Protein AF-A0A505IE44-F1 (afdb_monomer_lite)

pLDDT: mean 78.29, std 13.71, range [40.03, 94.75]

Structure (mmCIF, N/CA/C/O backbone):
data_AF-A0A505IE44-F1
#
_entry.id   AF-A0A505IE44-F1
#
loop_
_atom_site.group_PDB
_atom_site.id
_atom_site.type_symbol
_atom_site.label_atom_id
_atom_site.label_alt_id
_atom_site.label_comp_id
_atom_site.label_asym_id
_atom_site.label_entity_id
_atom_site.label_seq_id
_atom_site.pdbx_PDB_ins_code
_atom_site.Cartn_x
_atom_site.Cartn_y
_atom_site.Cartn_z
_atom_site.occupancy
_atom_site.B_iso_or_equiv
_atom_site.auth_seq_id
_atom_site.auth_comp_id
_atom_site.auth_asym_id
_atom_site.auth_atom_id
_atom_site.pdbx_PDB_model_num
ATOM 1 N N . MET A 1 1 ? -6.899 -1.481 11.775 1.00 50.03 1 MET A N 1
ATOM 2 C CA . MET A 1 1 ? -6.788 -2.065 10.425 1.00 50.03 1 MET A CA 1
ATOM 3 C C . MET A 1 1 ? -6.989 -3.568 10.573 1.00 50.03 1 MET A C 1
ATOM 5 O O . MET A 1 1 ? -6.674 -4.054 11.650 1.00 50.03 1 MET A O 1
ATOM 9 N N . ALA A 1 2 ? -7.523 -4.259 9.557 1.00 58.69 2 ALA A N 1
ATOM 10 C CA . ALA A 1 2 ? -7.723 -5.724 9.491 1.00 58.69 2 ALA A CA 1
ATOM 11 C C . ALA A 1 2 ? -9.072 -6.338 9.945 1.00 58.69 2 ALA A C 1
ATOM 13 O O . ALA A 1 2 ? -9.218 -7.554 9.884 1.00 58.69 2 ALA A O 1
ATOM 14 N N . ALA A 1 3 ? -10.104 -5.546 10.277 1.00 60.88 3 ALA A N 1
ATOM 15 C CA . ALA A 1 3 ? -11.465 -6.105 10.401 1.00 60.88 3 ALA A CA 1
ATOM 16 C C . ALA A 1 3 ? -11.977 -6.659 9.056 1.00 60.88 3 ALA A C 1
ATOM 18 O O . ALA A 1 3 ? -12.713 -7.635 9.018 1.00 60.88 3 ALA A O 1
ATOM 19 N N . GLN A 1 4 ? -11.549 -6.038 7.958 1.00 68.50 4 GLN A N 1
ATOM 20 C CA . GLN A 1 4 ? -11.714 -6.542 6.601 1.00 68.50 4 GLN A CA 1
ATOM 21 C C . GLN A 1 4 ? -10.375 -7.112 6.129 1.00 68.50 4 GLN A C 1
ATOM 23 O O . GLN A 1 4 ? -9.328 -6.502 6.369 1.00 68.50 4 GLN A O 1
ATOM 28 N N . ARG A 1 5 ? -10.426 -8.258 5.449 1.00 77.69 5 ARG A N 1
ATOM 29 C CA . ARG A 1 5 ? -9.295 -8.916 4.787 1.00 77.69 5 ARG A CA 1
ATOM 30 C C . ARG A 1 5 ? -9.482 -8.872 3.271 1.00 77.69 5 ARG A C 1
ATOM 32 O O . ARG A 1 5 ? -9.823 -9.902 2.677 1.00 77.69 5 ARG A O 1
ATOM 39 N N . PRO A 1 6 ? -9.300 -7.694 2.640 1.00 81.31 6 PRO A N 1
ATOM 40 C CA . PRO A 1 6 ? -9.276 -7.632 1.188 1.00 81.31 6 PRO A CA 1
ATOM 41 C C . PRO A 1 6 ? -8.169 -8.551 0.669 1.00 81.31 6 PRO A C 1
ATOM 43 O O . PRO A 1 6 ? -7.140 -8.715 1.316 1.00 81.31 6 PRO A O 1
ATOM 46 N N . LYS A 1 7 ? -8.378 -9.160 -0.495 1.00 85.31 7 LYS A N 1
ATOM 47 C CA . LYS A 1 7 ? -7.349 -9.990 -1.143 1.00 85.31 7 LYS A CA 1
ATOM 48 C C . LYS A 1 7 ? -6.487 -9.184 -2.109 1.00 85.31 7 LYS A C 1
ATOM 50 O O . LYS A 1 7 ? -5.346 -9.537 -2.381 1.00 85.31 7 LYS A O 1
ATOM 55 N N . LEU A 1 8 ? -7.046 -8.074 -2.584 1.00 88.19 8 LEU A N 1
ATOM 56 C CA . LEU A 1 8 ? -6.426 -7.119 -3.481 1.00 88.19 8 LEU A CA 1
ATOM 57 C C . LEU A 1 8 ? -6.723 -5.710 -2.969 1.00 88.19 8 LEU A C 1
ATOM 59 O O . LEU A 1 8 ? -7.870 -5.390 -2.652 1.00 88.19 8 LEU A O 1
ATOM 63 N N . HIS A 1 9 ? -5.703 -4.867 -2.910 1.00 90.00 9 HIS A N 1
ATOM 64 C CA . HIS A 1 9 ? -5.826 -3.457 -2.575 1.00 90.00 9 HIS A CA 1
ATOM 65 C C . HIS A 1 9 ? -5.066 -2.617 -3.597 1.00 90.00 9 HIS A C 1
ATOM 67 O O . HIS A 1 9 ? -3.953 -2.962 -3.983 1.00 90.00 9 HIS A O 1
ATOM 73 N N . ILE A 1 10 ? -5.667 -1.507 -4.020 1.00 90.50 10 ILE A N 1
ATOM 74 C CA . ILE A 1 10 ? -5.017 -0.513 -4.872 1.00 90.50 10 ILE A CA 1
ATOM 75 C C . ILE A 1 10 ? -4.707 0.684 -3.982 1.00 90.50 10 ILE A C 1
ATOM 77 O O . ILE A 1 10 ? -5.620 1.304 -3.435 1.00 90.50 10 ILE A O 1
ATOM 81 N N . GLY A 1 11 ? -3.421 0.968 -3.799 1.00 85.75 11 GLY A N 1
ATOM 82 C CA . GLY A 1 11 ? -2.962 2.069 -2.968 1.00 85.75 11 GLY A CA 1
ATOM 83 C C . GLY A 1 11 ? -3.298 3.428 -3.577 1.00 85.75 11 GLY A C 1
ATOM 84 O O . GLY A 1 11 ? -3.267 3.612 -4.791 1.00 85.75 11 GLY A O 1
ATOM 85 N N . ALA A 1 12 ? -3.587 4.399 -2.714 1.00 79.19 12 ALA A N 1
ATOM 86 C CA . ALA A 1 12 ? -3.924 5.772 -3.094 1.00 79.19 12 ALA A CA 1
ATOM 87 C C . ALA A 1 12 ? -2.706 6.717 -3.044 1.00 79.19 12 ALA A C 1
ATOM 89 O O . ALA A 1 12 ? -2.842 7.874 -2.650 1.00 79.19 12 ALA A O 1
ATOM 90 N N . TRP A 1 13 ? -1.510 6.221 -3.382 1.00 73.25 13 TRP A N 1
ATOM 91 C CA . TRP A 1 13 ? -0.261 6.985 -3.306 1.00 73.25 13 TRP A CA 1
ATOM 92 C C . TRP A 1 13 ? 0.282 7.266 -4.714 1.00 73.25 13 TRP A C 1
ATOM 94 O O . TRP A 1 13 ? 1.018 6.444 -5.251 1.00 73.25 13 TRP A O 1
ATOM 104 N N . PRO A 1 14 ? -0.084 8.399 -5.339 1.00 70.56 14 PRO A N 1
ATOM 105 C CA . PRO A 1 14 ? 0.070 8.579 -6.781 1.00 70.56 14 PRO A CA 1
ATOM 106 C C . PRO A 1 14 ? 1.490 8.941 -7.235 1.00 70.56 14 PRO A C 1
ATOM 108 O O . PRO A 1 14 ? 1.692 9.119 -8.433 1.00 70.56 14 PRO A O 1
ATOM 111 N N . PHE A 1 15 ? 2.453 9.099 -6.322 1.00 85.50 15 PHE A N 1
ATOM 112 C CA . PHE A 1 15 ? 3.809 9.533 -6.658 1.00 85.50 15 PHE A CA 1
ATOM 113 C C . PHE A 1 15 ? 4.865 8.905 -5.744 1.00 85.50 15 PHE A C 1
ATOM 115 O O . PHE A 1 15 ? 4.749 8.962 -4.516 1.00 85.50 15 PHE A O 1
ATOM 122 N N . ALA A 1 16 ? 5.905 8.335 -6.343 1.00 90.25 16 ALA A N 1
ATOM 123 C CA . ALA A 1 16 ? 7.020 7.722 -5.641 1.00 90.25 16 ALA A CA 1
ATOM 124 C C . ALA A 1 16 ? 8.287 7.825 -6.495 1.00 90.25 16 ALA A C 1
ATOM 126 O O . ALA A 1 16 ? 8.285 7.458 -7.663 1.00 90.25 16 ALA A O 1
ATOM 127 N N . MET A 1 17 ? 9.368 8.300 -5.897 1.00 91.62 17 MET A N 1
ATOM 128 C CA . MET A 1 17 ? 10.707 8.336 -6.475 1.00 91.62 17 MET A CA 1
ATOM 129 C C . MET A 1 17 ? 11.426 7.012 -6.216 1.00 91.62 17 MET A C 1
ATOM 131 O O . MET A 1 17 ? 11.007 6.233 -5.358 1.00 91.62 17 MET A O 1
ATOM 135 N N . ASP A 1 18 ? 12.536 6.778 -6.912 1.00 92.75 18 ASP A N 1
ATOM 136 C CA . ASP A 1 18 ? 13.351 5.580 -6.714 1.00 92.75 18 ASP A CA 1
ATOM 137 C C . ASP A 1 18 ? 13.985 5.514 -5.318 1.00 92.75 18 ASP A C 1
ATOM 139 O O . ASP A 1 18 ? 14.054 6.488 -4.559 1.00 92.75 18 ASP A O 1
ATOM 143 N N . PHE A 1 19 ? 14.457 4.322 -4.954 1.00 92.00 19 PHE A N 1
ATOM 144 C CA . PHE A 1 19 ? 15.181 4.125 -3.705 1.00 92.00 19 PHE A CA 1
ATOM 145 C C . PHE A 1 19 ? 16.435 5.000 -3.657 1.00 92.00 19 PHE A C 1
ATOM 147 O O . PHE A 1 19 ? 17.301 4.913 -4.526 1.00 92.00 19 PHE A O 1
ATOM 154 N N . GLY A 1 20 ? 16.556 5.803 -2.599 1.00 89.50 20 GLY A N 1
ATOM 155 C CA . GLY A 1 20 ? 17.694 6.704 -2.414 1.00 89.50 20 GLY A CA 1
ATOM 156 C C . GLY A 1 20 ? 17.600 8.003 -3.217 1.00 89.50 20 GLY A C 1
ATOM 157 O O . GLY A 1 20 ? 18.498 8.834 -3.100 1.00 89.50 20 GLY A O 1
ATOM 158 N N . ASP A 1 21 ? 16.530 8.202 -3.992 1.00 89.38 21 ASP A N 1
ATOM 159 C CA . ASP A 1 21 ? 16.218 9.488 -4.605 1.00 89.38 21 ASP A CA 1
ATOM 160 C C . ASP A 1 21 ? 15.318 10.307 -3.670 1.00 89.38 21 ASP A C 1
ATOM 162 O O . ASP A 1 21 ? 14.153 9.971 -3.439 1.00 89.38 21 ASP A O 1
ATOM 166 N N . ASP A 1 22 ? 15.898 11.368 -3.108 1.00 87.38 22 ASP A N 1
ATOM 167 C CA . ASP A 1 22 ? 15.237 12.351 -2.243 1.00 87.38 22 ASP A CA 1
ATOM 168 C C . ASP A 1 22 ? 15.192 13.746 -2.900 1.00 87.38 22 ASP A C 1
ATOM 170 O O . ASP A 1 22 ? 15.065 14.756 -2.207 1.00 87.38 22 ASP A O 1
ATOM 174 N N . SER A 1 23 ? 15.347 13.828 -4.227 1.00 88.19 23 SER A N 1
ATOM 175 C CA . SER A 1 23 ? 15.519 15.100 -4.948 1.00 88.19 23 SER A CA 1
ATOM 176 C C . SER A 1 23 ? 14.315 16.044 -4.862 1.00 88.19 23 SER A C 1
ATOM 178 O O . SER A 1 23 ? 14.505 17.260 -4.866 1.00 88.19 23 SER A O 1
ATOM 180 N N . ASP A 1 24 ? 13.100 15.503 -4.753 1.00 84.50 24 ASP A N 1
ATOM 181 C CA . ASP A 1 24 ? 11.872 16.274 -4.522 1.00 84.50 24 ASP A CA 1
ATOM 182 C C . ASP A 1 24 ? 11.504 16.299 -3.028 1.00 84.50 24 ASP A C 1
ATOM 184 O O . ASP A 1 24 ? 11.499 17.344 -2.372 1.00 84.50 24 ASP A O 1
ATOM 188 N N . SER A 1 25 ? 11.246 15.124 -2.443 1.00 86.38 25 SER A N 1
ATOM 189 C CA . SER A 1 25 ? 10.953 14.996 -1.017 1.00 86.38 25 SER A CA 1
ATOM 190 C C . SER A 1 25 ? 11.213 13.589 -0.500 1.00 86.38 25 SER A C 1
ATOM 192 O O . SER A 1 25 ? 10.826 12.607 -1.132 1.00 86.38 25 SER A O 1
ATOM 194 N N . ILE A 1 26 ? 11.724 13.494 0.731 1.00 84.75 26 ILE A N 1
ATOM 195 C CA . ILE A 1 26 ? 11.854 12.221 1.454 1.00 84.75 26 ILE A CA 1
ATOM 196 C C . ILE A 1 26 ? 10.517 11.469 1.558 1.00 84.75 26 ILE A C 1
ATOM 198 O O . ILE A 1 26 ? 10.501 10.243 1.598 1.00 84.75 26 ILE A O 1
ATOM 202 N N . PHE A 1 27 ? 9.380 12.182 1.576 1.00 83.50 27 PHE A N 1
ATOM 203 C CA . PHE A 1 27 ? 8.050 11.569 1.660 1.00 83.50 27 PHE A CA 1
ATOM 204 C C . PHE A 1 27 ? 7.676 10.789 0.399 1.00 83.50 27 PHE A C 1
ATOM 206 O O . PHE A 1 27 ? 6.838 9.893 0.470 1.00 83.50 27 PHE A O 1
ATOM 213 N N . TYR A 1 28 ? 8.305 11.105 -0.730 1.00 87.44 28 TYR A N 1
ATOM 214 C CA . TYR A 1 28 ? 8.100 10.407 -1.990 1.00 87.44 28 TYR A CA 1
ATOM 215 C C . TYR A 1 28 ? 9.138 9.321 -2.242 1.00 87.44 28 TYR A C 1
ATOM 217 O O . TYR A 1 28 ? 8.978 8.557 -3.182 1.00 87.44 28 TYR A O 1
ATOM 225 N N . ASN A 1 29 ? 10.167 9.187 -1.407 1.00 90.19 29 ASN A N 1
ATOM 226 C CA . ASN A 1 29 ? 11.162 8.139 -1.584 1.00 90.19 29 ASN A CA 1
ATOM 227 C C . ASN A 1 29 ? 10.516 6.744 -1.505 1.00 90.19 29 ASN A C 1
ATOM 229 O O . ASN A 1 29 ? 9.769 6.456 -0.557 1.00 90.19 29 ASN A O 1
ATOM 233 N N . ALA A 1 30 ? 10.850 5.847 -2.443 1.00 90.81 30 ALA A N 1
ATOM 234 C CA . ALA A 1 30 ? 10.363 4.466 -2.449 1.00 90.81 30 ALA A CA 1
ATOM 235 C C . ALA A 1 30 ? 10.550 3.772 -1.095 1.00 90.81 30 ALA A C 1
ATOM 237 O O . ALA A 1 30 ? 9.687 3.000 -0.687 1.00 90.81 30 ALA A O 1
ATOM 238 N N . SER A 1 31 ? 11.604 4.082 -0.336 1.00 89.69 31 SER A N 1
ATOM 239 C CA . SER A 1 31 ? 11.830 3.538 1.010 1.00 89.69 31 SER A CA 1
ATOM 240 C C . SER A 1 31 ? 10.677 3.824 1.970 1.00 89.69 31 SER A C 1
ATOM 242 O O . SER A 1 31 ? 10.338 2.968 2.778 1.00 89.69 31 SER A O 1
ATOM 244 N N . LEU A 1 32 ? 10.062 5.004 1.911 1.00 88.88 32 LEU A N 1
ATOM 245 C CA . LEU A 1 32 ? 8.939 5.378 2.775 1.00 88.88 32 LEU A CA 1
ATOM 246 C C . LEU A 1 32 ? 7.622 4.811 2.240 1.00 88.88 32 LEU A C 1
ATOM 248 O O . LEU A 1 32 ? 6.866 4.183 2.988 1.00 88.88 32 LEU A O 1
ATOM 252 N N . VAL A 1 33 ? 7.391 4.962 0.935 1.00 8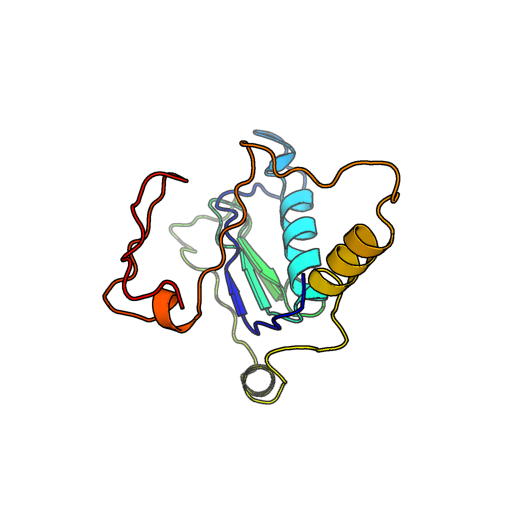9.38 33 VAL A N 1
ATOM 253 C CA . VAL A 1 33 ? 6.167 4.503 0.263 1.00 89.38 33 VAL A CA 1
ATOM 254 C C . VAL A 1 33 ? 6.006 2.985 0.388 1.00 89.38 33 VAL A C 1
ATOM 256 O O . VAL A 1 33 ? 4.947 2.492 0.782 1.00 89.38 33 VAL A O 1
ATOM 259 N N . THR A 1 34 ? 7.079 2.231 0.140 1.00 91.94 34 THR A N 1
ATOM 260 C CA . THR A 1 34 ? 7.084 0.765 0.250 1.00 91.94 34 THR A CA 1
ATOM 261 C C . THR A 1 34 ? 6.885 0.295 1.689 1.00 91.94 34 THR A C 1
ATOM 263 O O . THR A 1 34 ? 6.162 -0.668 1.920 1.00 91.94 34 THR A O 1
ATOM 266 N N . ARG A 1 35 ? 7.416 0.995 2.699 1.00 90.06 35 ARG A N 1
ATOM 267 C CA . ARG A 1 35 ? 7.187 0.632 4.113 1.00 90.06 35 ARG A CA 1
ATOM 268 C C . ARG A 1 35 ? 5.735 0.842 4.535 1.00 90.06 35 ARG A C 1
ATOM 270 O O . ARG A 1 35 ? 5.177 -0.015 5.221 1.00 90.06 35 ARG A O 1
ATOM 277 N N . GLY A 1 36 ? 5.119 1.945 4.109 1.00 88.06 36 GLY A N 1
ATOM 278 C CA . GLY A 1 36 ? 3.701 2.211 4.356 1.00 88.06 36 GLY A CA 1
ATOM 279 C C . GLY A 1 36 ? 2.800 1.162 3.702 1.00 88.06 36 GLY A C 1
ATOM 280 O O . GLY A 1 36 ? 1.988 0.527 4.380 1.00 88.06 36 GLY A O 1
ATOM 281 N N . ALA A 1 37 ? 3.000 0.921 2.404 1.00 90.44 37 ALA A N 1
ATOM 282 C CA . ALA A 1 37 ? 2.256 -0.085 1.646 1.00 90.44 37 ALA A CA 1
ATOM 283 C C . ALA A 1 37 ? 2.489 -1.510 2.173 1.00 90.44 37 ALA A C 1
ATOM 285 O O . ALA A 1 37 ? 1.552 -2.297 2.286 1.00 90.44 37 ALA A O 1
ATOM 286 N N . GLY A 1 38 ? 3.723 -1.826 2.562 1.00 91.12 38 GLY A N 1
ATOM 287 C CA . GLY A 1 38 ? 4.105 -3.127 3.090 1.00 91.12 38 GLY A CA 1
ATOM 288 C C . GLY A 1 38 ? 3.450 -3.454 4.431 1.00 91.12 38 GLY A C 1
ATOM 289 O O . GLY A 1 38 ? 2.979 -4.571 4.636 1.00 91.12 38 GLY A O 1
ATOM 290 N N . SER A 1 39 ? 3.330 -2.460 5.318 1.00 89.31 39 SER A N 1
ATOM 291 C CA . SER A 1 39 ? 2.552 -2.598 6.555 1.00 89.31 39 SER A CA 1
ATOM 292 C C . SER A 1 39 ? 1.088 -2.927 6.258 1.00 89.31 39 SER A C 1
ATOM 294 O O . SER A 1 39 ? 0.499 -3.783 6.920 1.00 89.31 39 SER A O 1
ATOM 296 N N . TYR A 1 40 ? 0.492 -2.294 5.243 1.00 87.94 40 TYR A N 1
ATOM 297 C CA . TYR A 1 40 ? -0.871 -2.622 4.831 1.00 87.94 40 TYR A CA 1
ATOM 298 C C . TYR A 1 40 ? -0.968 -4.047 4.275 1.00 87.94 40 TYR A C 1
ATOM 300 O O . TYR A 1 40 ? -1.848 -4.790 4.709 1.00 87.94 40 TYR A O 1
ATOM 308 N N . ALA A 1 41 ? -0.069 -4.445 3.367 1.00 89.81 41 ALA A N 1
ATOM 309 C CA . ALA A 1 41 ? -0.040 -5.785 2.773 1.00 89.81 41 ALA A CA 1
ATOM 310 C C . ALA A 1 41 ? 0.009 -6.873 3.855 1.00 89.81 41 ALA A C 1
ATOM 312 O O . ALA A 1 41 ? -0.860 -7.742 3.900 1.00 89.81 41 ALA A O 1
ATOM 313 N N . LEU A 1 42 ? 0.935 -6.737 4.810 1.00 88.06 42 LEU A N 1
ATOM 314 C CA . LEU A 1 42 ? 1.089 -7.674 5.922 1.00 88.06 42 LEU A CA 1
ATOM 315 C C . LEU A 1 42 ? -0.147 -7.715 6.834 1.00 88.06 42 LEU A C 1
ATOM 317 O O . LEU A 1 42 ? -0.617 -8.789 7.201 1.00 88.06 42 LEU A O 1
ATOM 321 N N . ASN A 1 43 ? -0.684 -6.552 7.214 1.00 83.81 43 ASN A N 1
ATOM 322 C CA . ASN A 1 43 ? -1.811 -6.484 8.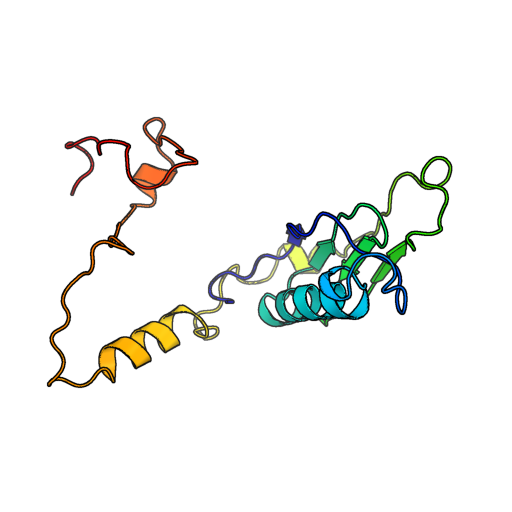149 1.00 83.81 43 ASN A CA 1
ATOM 323 C C . ASN A 1 43 ? -3.131 -6.958 7.527 1.00 83.81 43 ASN A C 1
ATOM 325 O O . ASN A 1 43 ? -3.979 -7.515 8.223 1.00 83.81 43 ASN A O 1
ATOM 329 N N . SER A 1 44 ? -3.333 -6.704 6.235 1.00 82.56 44 SER A N 1
ATOM 330 C CA . SER A 1 44 ? -4.544 -7.112 5.514 1.00 82.56 44 SER A CA 1
ATOM 331 C C . SER A 1 44 ? -4.464 -8.542 4.977 1.00 82.56 44 SER A C 1
ATOM 333 O O . SER A 1 44 ? -5.506 -9.177 4.813 1.00 82.56 44 SER A O 1
ATOM 335 N N . GLY A 1 45 ? -3.253 -9.053 4.736 1.00 84.62 45 GLY A N 1
ATOM 336 C CA . GLY A 1 45 ? -3.031 -10.281 3.977 1.00 84.62 45 GLY A CA 1
ATOM 337 C C . GLY A 1 45 ? -3.375 -10.125 2.491 1.00 84.62 45 GLY A C 1
ATOM 338 O O . GLY A 1 45 ? -3.701 -11.116 1.842 1.00 84.62 45 GLY A O 1
ATOM 339 N N . ALA A 1 46 ? -3.365 -8.895 1.973 1.0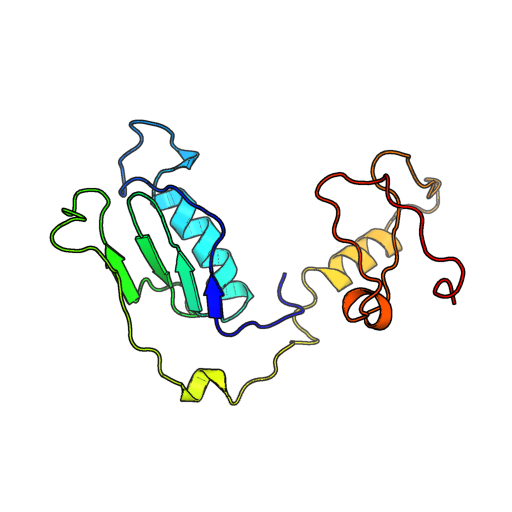0 87.56 46 ALA A N 1
ATOM 340 C CA . ALA A 1 46 ? -3.725 -8.578 0.597 1.00 87.56 46 ALA A CA 1
ATOM 341 C C . ALA A 1 46 ? -2.489 -8.451 -0.293 1.00 87.56 46 ALA A C 1
ATOM 343 O O . ALA A 1 46 ? -1.444 -7.969 0.149 1.00 87.56 46 ALA A O 1
ATOM 344 N N . TYR A 1 47 ? -2.663 -8.735 -1.583 1.00 91.38 47 TYR A N 1
ATOM 345 C CA . TYR A 1 47 ? -1.806 -8.130 -2.594 1.00 91.38 47 TYR A CA 1
ATOM 346 C C . TYR A 1 47 ? -2.067 -6.624 -2.639 1.00 91.38 47 TYR A C 1
ATOM 348 O O . TYR A 1 47 ? -3.223 -6.191 -2.667 1.00 91.38 47 TYR A O 1
ATOM 356 N N . VAL A 1 48 ? -1.006 -5.820 -2.661 1.00 92.06 48 VAL A N 1
ATOM 357 C CA . VAL A 1 48 ? -1.113 -4.355 -2.725 1.00 92.06 48 VAL A CA 1
ATOM 358 C C . VAL A 1 48 ? -0.469 -3.860 -4.005 1.00 92.06 48 VAL A C 1
ATOM 360 O O . VAL A 1 48 ? 0.735 -4.004 -4.197 1.00 92.06 48 VAL A O 1
ATOM 363 N N . LEU A 1 49 ? -1.282 -3.271 -4.875 1.00 93.12 49 LEU A N 1
ATOM 364 C CA . LEU A 1 49 ? -0.851 -2.643 -6.115 1.00 93.12 49 LEU A CA 1
ATOM 365 C C . LEU A 1 49 ? -0.648 -1.164 -5.828 1.00 93.12 49 LEU A C 1
ATOM 367 O O . LEU A 1 49 ? -1.574 -0.488 -5.380 1.00 93.12 49 LEU A O 1
ATOM 371 N N . MET A 1 50 ? 0.552 -0.668 -6.093 1.00 92.81 50 MET A N 1
ATOM 372 C CA . MET A 1 50 ? 0.919 0.726 -5.875 1.00 92.81 50 MET A CA 1
ATOM 373 C C . MET A 1 50 ? 1.099 1.406 -7.231 1.00 92.81 50 MET A C 1
ATOM 375 O O . MET A 1 50 ? 2.215 1.427 -7.758 1.00 92.81 50 MET A O 1
ATOM 379 N N . PRO A 1 51 ? 0.004 1.912 -7.833 1.00 83.94 51 PRO A N 1
ATOM 380 C CA . PRO A 1 51 ? 0.109 2.745 -9.017 1.00 83.94 51 PRO A CA 1
ATOM 381 C C . PRO A 1 51 ? 0.759 4.067 -8.621 1.00 83.94 51 PRO A C 1
ATOM 383 O O . PRO A 1 51 ? 0.367 4.687 -7.635 1.00 83.94 51 PRO A O 1
ATOM 386 N N . SER A 1 52 ? 1.749 4.494 -9.392 1.00 83.06 52 SER A N 1
ATOM 387 C CA . SER A 1 52 ? 2.529 5.683 -9.088 1.00 83.06 52 SER A CA 1
ATOM 388 C C . SER A 1 52 ? 3.034 6.321 -10.374 1.00 83.06 52 SER A C 1
ATOM 390 O O . SER A 1 52 ? 3.337 5.621 -11.339 1.00 83.06 52 SER A O 1
ATOM 392 N N . ILE A 1 53 ? 3.129 7.648 -10.381 1.00 82.12 53 ILE A N 1
ATOM 393 C CA . ILE A 1 53 ? 4.020 8.377 -11.277 1.00 82.12 53 ILE A CA 1
ATOM 394 C C . ILE A 1 53 ? 5.416 8.229 -10.669 1.00 82.12 53 ILE A C 1
ATOM 396 O O . ILE A 1 53 ? 5.706 8.808 -9.621 1.00 82.12 53 ILE A O 1
ATOM 400 N N . GLY A 1 54 ? 6.235 7.393 -11.300 1.00 87.62 54 GLY A N 1
ATOM 401 C CA . GLY A 1 54 ? 7.544 6.998 -10.803 1.00 87.62 54 GLY A CA 1
ATOM 402 C C . GLY A 1 54 ? 7.601 5.531 -10.394 1.00 87.62 54 GLY A C 1
ATOM 403 O O . GLY A 1 54 ? 7.006 4.673 -11.043 1.00 87.62 54 GLY A O 1
ATOM 404 N N . TYR A 1 55 ? 8.310 5.237 -9.305 1.00 92.19 55 TYR A N 1
ATOM 405 C CA . TYR A 1 55 ? 8.499 3.880 -8.810 1.00 92.19 55 TYR A CA 1
ATOM 406 C C . TYR A 1 55 ? 7.143 3.226 -8.509 1.00 92.19 55 TYR A C 1
ATOM 408 O O . TYR A 1 55 ? 6.440 3.607 -7.566 1.00 92.19 55 TYR A O 1
ATOM 416 N N . CYS A 1 56 ? 6.761 2.230 -9.304 1.00 92.44 56 CYS A N 1
ATOM 417 C CA . CYS A 1 56 ? 5.524 1.478 -9.121 1.00 92.44 56 CYS A CA 1
ATOM 418 C C . CYS A 1 56 ? 5.840 0.018 -8.807 1.00 92.44 56 CYS A C 1
ATOM 420 O O . CYS A 1 56 ? 6.858 -0.525 -9.233 1.00 92.44 56 CYS A O 1
ATOM 422 N N . PHE A 1 57 ? 4.994 -0.620 -8.001 1.00 94.06 57 PHE A N 1
ATOM 423 C CA . PHE A 1 57 ? 5.286 -1.954 -7.487 1.00 94.06 57 PHE A CA 1
ATOM 424 C C . PHE A 1 57 ? 4.038 -2.698 -7.027 1.00 94.06 57 PHE A C 1
ATOM 426 O O . PHE A 1 57 ? 2.967 -2.122 -6.817 1.00 94.06 57 PHE A O 1
ATOM 433 N N . ILE A 1 58 ? 4.201 -4.006 -6.854 1.00 94.31 58 ILE A N 1
ATOM 434 C CA . ILE A 1 58 ? 3.181 -4.919 -6.350 1.00 94.31 58 ILE A CA 1
ATOM 435 C C . ILE A 1 58 ? 3.765 -5.691 -5.171 1.00 94.31 58 ILE A C 1
ATOM 437 O O . ILE A 1 58 ? 4.816 -6.322 -5.299 1.00 94.31 58 ILE A O 1
ATOM 441 N N . TYR A 1 59 ? 3.072 -5.651 -4.035 1.00 94.25 59 TYR A N 1
ATOM 442 C CA . TYR A 1 59 ? 3.361 -6.478 -2.867 1.00 94.25 59 TYR A CA 1
ATOM 443 C C . TYR A 1 59 ? 2.536 -7.758 -2.863 1.00 94.25 59 TYR A C 1
ATOM 445 O O . TYR A 1 59 ? 1.342 -7.713 -3.160 1.00 94.25 59 TYR A O 1
ATOM 453 N N . ASP A 1 60 ? 3.154 -8.856 -2.430 1.00 91.62 60 ASP A N 1
ATOM 454 C CA . ASP A 1 60 ? 2.443 -10.030 -1.925 1.00 91.62 60 ASP A CA 1
ATOM 455 C C . ASP A 1 60 ? 1.957 -9.826 -0.468 1.00 91.62 60 ASP A C 1
ATOM 457 O O . ASP A 1 60 ? 2.405 -8.899 0.225 1.00 91.62 60 ASP A O 1
ATOM 461 N N . PRO A 1 61 ? 1.075 -10.706 0.042 1.00 89.06 61 PRO A N 1
ATOM 462 C CA . PRO A 1 61 ? 0.612 -10.679 1.434 1.00 89.06 61 PRO A CA 1
ATOM 463 C C . PRO A 1 61 ? 1.716 -10.787 2.501 1.00 89.06 61 PRO A C 1
ATOM 465 O O . PRO A 1 61 ? 1.471 -10.523 3.677 1.00 89.06 61 PRO A O 1
ATOM 468 N N . MET A 1 62 ? 2.931 -11.193 2.120 1.00 89.62 62 MET A N 1
ATOM 469 C CA . MET A 1 62 ? 4.090 -11.363 3.000 1.00 89.62 62 MET A CA 1
ATOM 470 C C . MET A 1 62 ? 5.050 -10.168 2.950 1.00 89.62 62 MET A C 1
ATOM 472 O O . MET A 1 62 ? 6.162 -10.264 3.477 1.00 89.62 62 MET A O 1
ATOM 476 N N . MET A 1 63 ? 4.636 -9.043 2.352 1.00 91.75 63 MET A N 1
ATOM 477 C CA . MET A 1 63 ? 5.454 -7.837 2.201 1.00 91.75 63 MET A CA 1
ATOM 478 C C . MET A 1 63 ? 6.679 -8.048 1.291 1.00 91.75 63 MET A C 1
ATOM 480 O O . MET A 1 63 ? 7.732 -7.435 1.486 1.00 91.75 63 MET A O 1
ATOM 484 N N . ARG A 1 64 ? 6.570 -8.907 0.273 1.00 93.25 64 ARG A N 1
ATOM 485 C CA . ARG A 1 64 ? 7.591 -9.067 -0.772 1.00 93.25 64 ARG A CA 1
ATOM 486 C C . ARG A 1 64 ? 7.158 -8.366 -2.047 1.00 93.25 64 ARG A C 1
ATOM 488 O O . ARG A 1 64 ? 6.031 -8.535 -2.502 1.00 93.25 64 ARG A O 1
ATOM 495 N N . ILE A 1 65 ? 8.059 -7.576 -2.622 1.00 94.75 65 ILE A N 1
ATOM 496 C CA . ILE A 1 65 ? 7.827 -6.948 -3.922 1.00 94.75 65 ILE A CA 1
ATOM 497 C C . ILE A 1 65 ? 7.954 -8.040 -4.987 1.00 94.75 65 ILE A C 1
ATOM 499 O O . ILE A 1 65 ? 9.035 -8.596 -5.169 1.00 94.75 65 ILE A O 1
ATOM 503 N N . VAL A 1 66 ? 6.850 -8.368 -5.655 1.00 94.69 66 VAL A N 1
ATOM 504 C CA . VAL A 1 66 ? 6.782 -9.435 -6.674 1.00 94.69 66 VAL A CA 1
ATOM 505 C C . VAL A 1 66 ? 6.895 -8.905 -8.102 1.00 94.69 66 VAL A C 1
ATOM 507 O O . VAL A 1 66 ? 7.219 -9.653 -9.023 1.00 94.69 66 VAL A O 1
ATOM 510 N N . ALA A 1 67 ? 6.658 -7.608 -8.280 1.00 94.62 67 ALA A N 1
ATOM 511 C CA . ALA A 1 67 ? 6.892 -6.873 -9.512 1.00 94.62 67 ALA A CA 1
ATOM 512 C C . ALA A 1 67 ? 7.149 -5.402 -9.168 1.00 94.62 67 ALA A C 1
ATOM 514 O O . ALA A 1 67 ? 6.517 -4.871 -8.251 1.00 94.62 67 ALA A O 1
ATOM 515 N N . ALA A 1 68 ? 8.054 -4.753 -9.895 1.00 94.62 68 ALA A N 1
ATOM 516 C CA . ALA A 1 68 ? 8.315 -3.324 -9.780 1.00 94.62 68 ALA A CA 1
ATOM 517 C C . ALA A 1 68 ? 8.834 -2.749 -11.098 1.00 94.62 68 ALA A C 1
ATOM 519 O O . ALA A 1 68 ? 9.310 -3.488 -11.961 1.00 94.62 68 ALA A O 1
ATOM 520 N N . MET A 1 69 ? 8.735 -1.434 -11.224 1.00 93.44 69 MET A N 1
ATOM 521 C CA . MET A 1 69 ? 9.333 -0.648 -12.289 1.00 93.44 69 MET A CA 1
ATOM 522 C C . MET A 1 69 ? 9.863 0.644 -11.676 1.00 93.44 69 MET A C 1
ATOM 524 O O . MET A 1 69 ? 9.127 1.334 -10.966 1.00 93.44 69 MET A O 1
ATOM 528 N N . ASP A 1 70 ? 11.134 0.927 -11.943 1.00 91.69 70 ASP A N 1
ATOM 529 C CA . ASP A 1 70 ? 11.817 2.118 -11.449 1.00 91.69 70 ASP A CA 1
ATOM 530 C C . ASP A 1 70 ? 11.301 3.380 -12.156 1.00 91.69 70 ASP A C 1
ATOM 532 O O . ASP A 1 70 ? 10.846 3.336 -13.301 1.00 91.69 70 ASP A O 1
ATOM 536 N N . ASN A 1 71 ? 11.418 4.528 -11.493 1.00 86.56 71 ASN A N 1
ATOM 537 C CA . ASN A 1 71 ? 11.054 5.840 -12.019 1.00 86.56 71 ASN A CA 1
ATOM 538 C C . ASN A 1 71 ? 11.846 6.202 -13.287 1.00 86.56 71 ASN A C 1
ATOM 540 O O . ASN A 1 71 ? 11.357 6.944 -14.135 1.00 86.56 71 ASN A O 1
ATOM 544 N N . THR A 1 72 ? 13.065 5.676 -13.418 1.00 85.50 72 THR A N 1
ATOM 545 C CA . THR A 1 72 ? 13.968 5.927 -14.555 1.00 85.50 72 THR A CA 1
ATOM 546 C C . THR A 1 72 ? 13.631 5.152 -15.830 1.00 85.50 72 THR A C 1
ATOM 548 O O . THR A 1 72 ? 14.243 5.408 -16.869 1.00 85.50 72 THR A O 1
ATOM 551 N N . VAL A 1 73 ? 12.682 4.215 -15.778 1.00 88.06 73 VAL A N 1
ATOM 552 C CA . VAL A 1 73 ? 12.268 3.441 -16.952 1.00 88.06 73 VAL A CA 1
ATOM 553 C C . VAL A 1 73 ? 11.501 4.334 -17.932 1.00 88.06 73 VAL A C 1
ATOM 555 O O . VAL A 1 73 ? 10.699 5.178 -17.534 1.00 88.06 73 VAL A O 1
ATOM 558 N N . ASP A 1 74 ? 11.723 4.143 -19.236 1.00 87.25 74 ASP A N 1
ATOM 559 C CA . ASP A 1 74 ? 10.937 4.836 -20.256 1.00 87.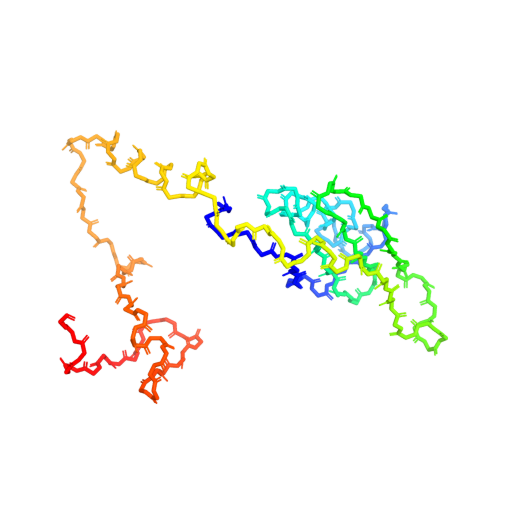25 74 ASP A CA 1
ATOM 560 C C . ASP A 1 74 ? 9.499 4.296 -20.287 1.00 87.25 74 ASP A C 1
ATOM 562 O O . ASP A 1 74 ? 9.231 3.194 -20.769 1.00 87.25 74 ASP A O 1
ATOM 566 N N . TYR A 1 75 ? 8.554 5.100 -19.802 1.00 84.88 75 TYR A N 1
ATOM 567 C CA . TYR A 1 75 ? 7.126 4.774 -19.800 1.00 84.88 75 TYR A CA 1
ATOM 568 C C . TYR A 1 75 ? 6.505 4.670 -21.198 1.00 84.88 75 TYR A C 1
ATOM 570 O O . TYR A 1 75 ? 5.405 4.135 -21.326 1.00 84.88 75 TYR A O 1
ATOM 578 N N . GLN A 1 76 ? 7.160 5.178 -22.247 1.00 88.75 76 GLN A N 1
ATOM 579 C CA . GLN A 1 76 ? 6.708 4.955 -23.623 1.00 88.75 76 GLN A CA 1
ATOM 580 C C . GLN A 1 76 ? 6.997 3.520 -24.073 1.00 88.75 76 GLN A C 1
ATOM 582 O O . GLN A 1 76 ? 6.190 2.928 -24.789 1.00 88.75 76 GLN A O 1
ATOM 587 N N . GLU A 1 77 ? 8.115 2.945 -23.624 1.00 88.12 77 GLU A N 1
ATOM 588 C CA . GLU A 1 77 ? 8.490 1.558 -23.919 1.00 88.12 77 GLU A CA 1
ATOM 589 C C . GLU A 1 77 ? 7.845 0.569 -22.937 1.00 88.12 77 GLU A C 1
ATOM 591 O O . GLU A 1 77 ? 7.428 -0.525 -23.326 1.00 88.12 77 GLU A O 1
ATOM 596 N N . HIS A 1 78 ? 7.694 0.974 -21.674 1.00 87.06 78 HIS A N 1
ATOM 597 C CA . HIS A 1 78 ? 7.138 0.166 -20.591 1.00 87.06 78 HIS A CA 1
ATOM 598 C C . HIS A 1 78 ? 5.934 0.861 -19.935 1.00 87.06 78 HIS A C 1
ATOM 600 O O . HIS A 1 78 ? 6.002 1.304 -18.789 1.00 87.06 78 HIS A O 1
ATOM 606 N N . PRO A 1 79 ? 4.785 0.948 -20.629 1.00 86.44 79 PRO A N 1
ATOM 607 C CA . PRO A 1 79 ? 3.639 1.713 -20.139 1.00 86.44 79 PRO A CA 1
ATOM 608 C C . PRO A 1 79 ? 2.902 1.049 -18.968 1.00 86.44 79 PRO A C 1
ATOM 610 O O . PRO A 1 79 ? 2.058 1.685 -18.338 1.00 86.44 79 PRO A O 1
ATOM 613 N N . ILE A 1 80 ? 3.138 -0.245 -18.711 1.00 89.00 80 ILE A N 1
ATOM 614 C CA . ILE A 1 80 ? 2.360 -1.040 -17.754 1.00 89.00 80 ILE A CA 1
ATOM 615 C C . ILE A 1 80 ? 3.269 -2.012 -17.000 1.00 89.00 80 ILE A C 1
ATOM 617 O O . ILE A 1 80 ? 3.958 -2.834 -17.606 1.00 89.00 80 ILE A O 1
ATOM 621 N N . LEU A 1 81 ? 3.166 -1.990 -15.671 1.00 90.25 81 LEU A N 1
ATOM 622 C CA . LEU A 1 81 ? 3.604 -3.078 -14.803 1.00 90.25 81 LEU A CA 1
ATOM 623 C C . LEU A 1 81 ? 2.473 -4.105 -14.671 1.00 90.25 81 LEU A C 1
ATOM 625 O O . LEU A 1 81 ? 1.351 -3.753 -14.306 1.00 90.25 81 LEU A O 1
ATOM 629 N N . TYR A 1 82 ? 2.758 -5.379 -14.932 1.00 90.62 82 TYR A N 1
ATOM 630 C CA . TYR A 1 82 ? 1.793 -6.464 -14.756 1.00 90.62 82 TYR A CA 1
ATOM 631 C C . TYR A 1 82 ? 2.406 -7.624 -13.973 1.00 90.62 82 TYR A C 1
ATOM 633 O O . TYR A 1 82 ? 3.609 -7.874 -14.024 1.00 90.62 82 TYR A O 1
ATOM 641 N N . HIS A 1 83 ? 1.560 -8.349 -13.246 1.00 90.25 83 HIS A N 1
ATOM 642 C CA . HIS A 1 83 ? 1.937 -9.548 -12.511 1.00 90.25 83 HIS A CA 1
ATOM 643 C C . HIS A 1 83 ? 0.751 -10.513 -12.472 1.00 90.25 83 HIS A C 1
ATOM 645 O O . HIS A 1 83 ? -0.401 -10.081 -12.420 1.00 90.25 83 HIS A O 1
ATOM 651 N N . THR A 1 84 ? 1.026 -11.817 -12.528 1.00 88.81 84 THR A N 1
ATOM 652 C CA . THR A 1 84 ? -0.013 -12.852 -12.448 1.00 88.81 84 THR A CA 1
ATOM 653 C C . THR A 1 84 ? -0.105 -13.352 -11.019 1.00 88.81 84 THR A C 1
ATOM 655 O O . THR A 1 84 ? 0.902 -13.740 -10.438 1.00 88.81 84 THR A O 1
ATOM 658 N N . LEU A 1 85 ? -1.319 -13.353 -10.476 1.00 82.00 85 LEU A N 1
ATOM 659 C CA . LEU A 1 85 ? -1.613 -13.808 -9.122 1.00 82.00 85 LEU A CA 1
ATOM 660 C C . LEU A 1 85 ? -2.204 -15.214 -9.166 1.00 82.00 85 LEU A C 1
ATOM 662 O O . LEU A 1 85 ? -3.010 -15.518 -10.049 1.00 82.00 85 LEU A O 1
ATOM 666 N N . ASP A 1 86 ? -1.851 -16.052 -8.193 1.00 78.06 86 ASP A N 1
ATOM 667 C CA . ASP A 1 86 ? -2.540 -17.324 -8.002 1.00 78.06 86 ASP A CA 1
ATOM 668 C C . ASP A 1 86 ? -3.952 -17.063 -7.449 1.00 78.06 86 ASP A C 1
ATOM 670 O O . ASP A 1 86 ? -4.144 -16.644 -6.307 1.00 78.06 86 ASP A O 1
ATOM 674 N N . GLY A 1 87 ? -4.969 -17.298 -8.282 1.00 70.69 87 GLY A N 1
ATOM 675 C CA . GLY A 1 87 ? -6.371 -17.089 -7.919 1.00 70.69 87 GLY A CA 1
ATOM 676 C C . GLY A 1 87 ? -6.892 -18.050 -6.846 1.00 70.69 87 GLY A C 1
ATOM 677 O O . GLY A 1 87 ? -7.941 -17.784 -6.258 1.00 70.69 87 GLY A O 1
ATOM 678 N N . SER A 1 88 ? -6.181 -19.144 -6.554 1.00 74.50 88 SER A N 1
ATOM 679 C CA . SER A 1 88 ? -6.562 -20.064 -5.476 1.00 74.50 88 SER A CA 1
ATOM 680 C C . SER A 1 88 ? -6.532 -19.385 -4.100 1.00 74.50 88 SER A C 1
ATOM 682 O O . SER A 1 88 ? -7.361 -19.694 -3.241 1.00 74.50 88 SER A O 1
ATOM 684 N N . GLU A 1 89 ? -5.669 -18.380 -3.923 1.00 64.50 89 GLU A N 1
ATOM 685 C CA . GLU A 1 89 ? -5.564 -17.583 -2.696 1.00 64.50 89 GLU A CA 1
ATOM 686 C C . GLU A 1 89 ? -6.706 -16.553 -2.551 1.00 64.50 89 GLU A C 1
ATOM 688 O O . GLU A 1 89 ? -7.031 -16.131 -1.437 1.00 64.50 89 GLU A O 1
ATOM 693 N N . LEU A 1 90 ? -7.366 -16.183 -3.660 1.00 64.56 90 LEU A N 1
ATOM 694 C CA . LEU A 1 90 ? -8.417 -15.157 -3.700 1.00 64.56 90 LEU A CA 1
ATOM 695 C C . LEU A 1 90 ? -9.799 -15.669 -3.258 1.00 64.56 90 LEU A C 1
ATOM 697 O O . LEU A 1 90 ? -10.597 -14.887 -2.747 1.00 64.56 90 LEU A O 1
ATOM 701 N N . HIS A 1 91 ? -10.102 -16.958 -3.451 1.00 58.16 91 HIS A N 1
ATOM 702 C CA . HIS A 1 91 ? -11.482 -17.472 -3.378 1.00 58.16 91 HIS A CA 1
ATOM 703 C C . HIS A 1 91 ? -11.786 -18.398 -2.185 1.00 58.16 91 HIS A C 1
ATOM 705 O O . HIS A 1 91 ? -12.925 -18.839 -2.038 1.00 58.16 91 HIS A O 1
ATOM 711 N N . GLY A 1 92 ? -10.804 -18.696 -1.326 1.00 57.28 92 GLY A N 1
ATOM 712 C CA . GLY A 1 92 ? -10.941 -19.709 -0.265 1.00 57.28 92 GLY A CA 1
ATOM 713 C C . GLY A 1 92 ? -10.826 -19.212 1.178 1.00 57.28 92 GLY A C 1
ATOM 714 O O . GLY A 1 92 ? -10.917 -20.019 2.102 1.00 57.28 92 GLY A O 1
ATOM 715 N N . THR A 1 93 ? -10.593 -17.919 1.407 1.00 64.31 93 THR A N 1
ATOM 716 C CA . THR A 1 93 ? -10.269 -17.390 2.743 1.00 64.31 93 THR A CA 1
ATOM 717 C C . THR A 1 93 ? -11.325 -16.398 3.229 1.00 64.31 93 THR A C 1
ATOM 719 O O . THR A 1 93 ? -11.871 -15.644 2.435 1.00 64.31 93 THR A O 1
ATOM 722 N N . GLN A 1 94 ? -11.618 -16.382 4.538 1.00 70.50 94 GLN A N 1
ATOM 723 C CA . GLN A 1 94 ? -12.593 -15.452 5.128 1.00 70.50 94 GLN A CA 1
ATOM 724 C C . GLN A 1 94 ? -12.274 -13.987 4.767 1.00 70.50 94 GLN A C 1
ATOM 726 O O . GLN A 1 94 ? -11.114 -13.562 4.802 1.00 70.50 94 GLN A O 1
ATOM 731 N N . ASP A 1 95 ? -13.317 -13.212 4.461 1.00 75.31 95 ASP A N 1
ATOM 732 C CA . ASP A 1 95 ? -13.223 -11.784 4.102 1.00 75.31 95 ASP A CA 1
ATOM 733 C C . ASP A 1 95 ? -13.045 -10.860 5.318 1.00 75.31 95 ASP A C 1
ATOM 735 O O . ASP A 1 95 ? -12.862 -9.649 5.185 1.00 75.31 95 ASP A O 1
ATOM 739 N N . HIS A 1 96 ? -13.098 -11.423 6.523 1.00 73.50 96 HIS A N 1
ATOM 740 C CA . HIS A 1 96 ? -12.898 -10.735 7.792 1.00 73.50 96 HIS A CA 1
ATOM 741 C C . HIS A 1 96 ? -12.205 -11.668 8.785 1.00 73.50 96 HIS A C 1
ATOM 743 O O . HIS A 1 96 ? -12.295 -12.888 8.662 1.00 73.50 96 HIS A O 1
ATOM 749 N N . ASP A 1 97 ? -11.525 -11.099 9.780 1.00 73.75 97 ASP A N 1
ATOM 750 C CA . ASP A 1 97 ? -10.964 -11.861 10.896 1.00 73.75 97 ASP A CA 1
ATOM 751 C C . ASP A 1 97 ? -11.470 -11.284 12.226 1.00 73.75 97 ASP A C 1
ATOM 753 O O . ASP A 1 97 ? -11.108 -10.159 12.586 1.00 73.75 97 ASP A O 1
ATOM 757 N N . PRO A 1 98 ? -12.300 -12.032 12.978 1.00 70.12 98 PRO A N 1
ATOM 758 C CA . PRO A 1 98 ? -12.833 -11.569 14.257 1.00 70.12 98 PRO A CA 1
ATOM 759 C C . PRO A 1 98 ? -11.752 -11.392 15.334 1.00 70.12 98 PRO A C 1
ATOM 761 O O . PRO A 1 98 ? -11.985 -10.682 16.313 1.00 70.12 98 PRO A O 1
ATOM 764 N N . ASN A 1 99 ? -10.572 -11.995 15.161 1.00 72.81 99 ASN A N 1
ATOM 765 C CA . ASN A 1 99 ? -9.416 -11.834 16.043 1.00 72.81 99 ASN A CA 1
ATOM 766 C C . ASN A 1 99 ? -8.481 -10.702 15.588 1.00 72.81 99 ASN A C 1
ATOM 768 O O . ASN A 1 99 ? -7.650 -10.241 16.370 1.00 72.81 99 ASN A O 1
ATOM 772 N N . ALA A 1 100 ? -8.647 -10.176 14.371 1.00 68.00 100 ALA A N 1
ATOM 773 C CA . ALA A 1 100 ? -7.905 -9.021 13.868 1.00 68.00 100 ALA A CA 1
ATOM 774 C C . ALA A 1 100 ? -8.526 -7.698 14.357 1.00 68.00 100 ALA A C 1
ATOM 776 O O . ALA A 1 100 ? -8.888 -6.796 13.597 1.00 68.00 100 ALA A O 1
ATOM 777 N N . GLN A 1 101 ? -8.659 -7.577 15.678 1.00 66.88 101 GLN A N 1
ATOM 778 C CA . GLN A 1 101 ? -9.407 -6.507 16.340 1.00 66.88 101 GLN A CA 1
ATOM 779 C C . GLN A 1 101 ? -8.637 -5.183 16.470 1.00 66.88 101 GLN A C 1
ATOM 781 O O . GLN A 1 101 ? -9.081 -4.269 17.168 1.00 66.88 101 GLN A O 1
ATOM 786 N N . ALA A 1 102 ? -7.496 -5.050 15.788 1.00 65.12 102 ALA A N 1
ATOM 787 C CA . ALA A 1 102 ? -6.553 -3.951 15.977 1.00 65.12 102 ALA A CA 1
ATOM 788 C C . ALA A 1 102 ? -7.157 -2.551 15.749 1.00 65.12 102 ALA A C 1
ATOM 790 O O . ALA A 1 102 ? -6.648 -1.581 16.295 1.00 65.12 102 ALA A O 1
ATOM 791 N N . SER A 1 103 ? -8.233 -2.410 14.960 1.00 65.31 103 SER A N 1
ATOM 792 C CA . SER A 1 103 ? -8.958 -1.127 14.846 1.00 65.31 103 SER A CA 1
ATOM 793 C C . SER A 1 103 ? -10.119 -0.967 15.815 1.00 65.31 103 SER A C 1
ATOM 795 O O . SER A 1 103 ? -10.263 0.106 16.379 1.00 65.31 103 SER A O 1
ATOM 797 N N . TRP A 1 104 ? -10.991 -1.964 15.967 1.00 69.69 104 TRP A N 1
ATOM 798 C CA . TRP A 1 104 ? -12.265 -1.744 16.660 1.00 69.69 104 TRP A CA 1
ATOM 799 C C . TRP A 1 104 ? -12.173 -2.053 18.156 1.00 69.69 104 TRP A C 1
ATOM 801 O O . TRP A 1 104 ? -12.632 -1.247 18.958 1.00 69.69 104 TRP A O 1
ATOM 811 N N . ALA A 1 105 ? -11.523 -3.152 18.557 1.00 73.69 105 ALA A N 1
ATOM 812 C CA . ALA A 1 105 ? -11.420 -3.485 19.977 1.00 73.69 105 ALA A CA 1
ATOM 813 C C . ALA A 1 105 ? -10.445 -2.566 20.701 1.00 73.69 105 ALA A C 1
ATOM 815 O O . ALA A 1 105 ? -10.670 -2.262 21.862 1.00 73.69 105 ALA A O 1
ATOM 816 N N . VAL A 1 106 ? -9.405 -2.064 20.026 1.00 77.44 106 VAL A N 1
ATOM 817 C CA . VAL A 1 106 ? -8.520 -1.044 20.614 1.00 77.44 106 VAL A CA 1
ATOM 818 C C . VAL A 1 106 ? -9.295 0.246 20.889 1.00 77.44 106 VAL A C 1
ATOM 820 O O . VAL A 1 106 ? -9.163 0.814 21.967 1.00 77.44 106 VAL A O 1
ATOM 823 N N . LEU A 1 107 ? -10.154 0.691 19.964 1.00 78.62 107 LEU A N 1
ATOM 824 C CA . LEU A 1 107 ? -11.026 1.848 20.203 1.00 78.62 107 LEU A CA 1
ATOM 825 C C . LEU A 1 107 ? -12.028 1.580 21.332 1.00 78.62 107 LEU A C 1
ATOM 827 O O . LEU A 1 107 ? -12.255 2.461 22.158 1.00 78.62 107 LEU A O 1
ATOM 831 N N . GLN A 1 108 ? -12.581 0.367 21.400 1.00 81.81 108 GLN A N 1
ATOM 832 C CA . GLN A 1 108 ? -13.465 -0.043 22.488 1.00 81.81 108 GLN A CA 1
ATOM 83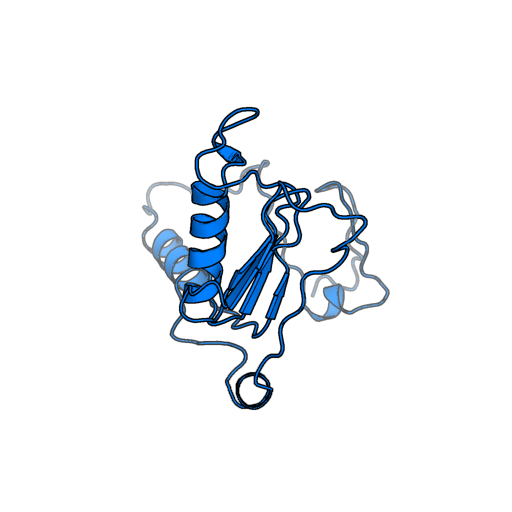3 C C . GLN A 1 108 ? -12.730 -0.016 23.836 1.00 81.81 108 GLN A C 1
ATOM 835 O O . GLN A 1 108 ? -13.208 0.606 24.773 1.00 81.81 108 GLN A O 1
ATOM 840 N N . GLN A 1 109 ? -11.523 -0.582 23.910 1.00 83.62 109 GLN A N 1
ATOM 841 C CA . GLN A 1 109 ? -10.675 -0.549 25.103 1.00 83.62 109 GLN A CA 1
ATOM 842 C C . GLN A 1 109 ? -10.308 0.881 25.508 1.00 83.62 109 GLN A C 1
ATOM 844 O O . GLN A 1 109 ? -10.346 1.194 26.692 1.00 83.62 109 GLN A O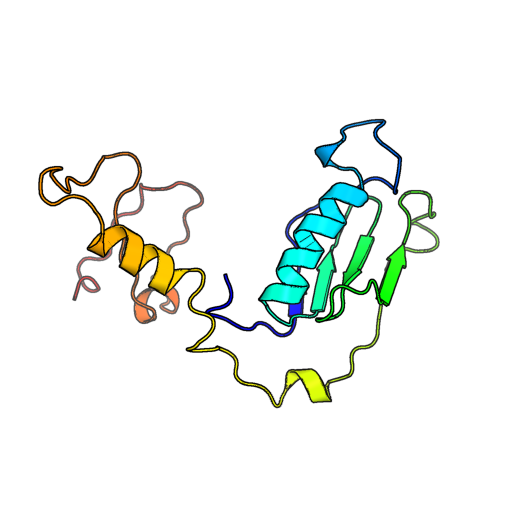 1
ATOM 849 N N . LEU A 1 110 ? -9.984 1.761 24.555 1.00 82.31 110 LEU A N 1
ATOM 850 C CA . LEU A 1 110 ? -9.717 3.175 24.835 1.00 82.31 110 LEU A CA 1
ATOM 851 C C . LEU A 1 110 ? -10.953 3.885 25.394 1.00 82.31 110 LEU A C 1
ATOM 853 O O . LEU A 1 110 ? -10.836 4.658 26.341 1.00 82.31 110 LEU A O 1
ATOM 857 N N . ASN A 1 111 ? -12.132 3.616 24.833 1.00 84.50 111 ASN A N 1
ATOM 858 C CA . ASN A 1 111 ? -13.393 4.163 25.325 1.00 84.50 111 ASN A CA 1
ATOM 859 C C . ASN A 1 111 ? -13.733 3.642 26.733 1.00 84.50 111 ASN A C 1
ATOM 861 O O . ASN A 1 111 ? -14.133 4.418 27.602 1.00 84.50 111 ASN A O 1
ATOM 865 N N . ASP A 1 112 ? -13.533 2.347 26.970 1.00 86.25 112 ASP A N 1
ATOM 866 C CA . ASP A 1 112 ? -13.832 1.684 28.239 1.00 86.25 112 ASP A CA 1
ATOM 867 C C . ASP A 1 112 ? -12.836 2.089 29.341 1.00 86.25 112 ASP A C 1
ATOM 869 O O . ASP A 1 112 ? -13.233 2.286 30.489 1.00 86.25 112 ASP A O 1
ATOM 873 N N . ALA A 1 113 ? -11.561 2.287 28.993 1.00 87.38 113 ALA A N 1
ATOM 874 C CA . ALA A 1 113 ? -10.511 2.761 29.897 1.00 87.38 113 ALA A CA 1
ATOM 875 C C . ALA A 1 113 ? -10.515 4.287 30.101 1.00 87.38 113 ALA A C 1
ATOM 877 O O . ALA A 1 113 ? -9.737 4.800 30.910 1.00 87.38 113 ALA A O 1
ATOM 878 N N . PHE A 1 114 ? -11.361 5.028 29.376 1.00 87.00 114 PHE A N 1
ATOM 879 C CA . PHE A 1 114 ? -11.408 6.482 29.482 1.00 87.00 114 PHE A CA 1
ATOM 880 C C . PHE A 1 114 ? -11.830 6.902 30.903 1.00 87.00 114 PHE A C 1
ATOM 882 O O . PHE A 1 114 ? -12.870 6.428 31.376 1.00 87.00 114 PHE A O 1
ATOM 889 N N . PRO A 1 115 ? -11.073 7.784 31.587 1.00 88.44 115 PRO A N 1
ATOM 890 C CA . PRO A 1 115 ? -11.336 8.133 32.979 1.00 88.44 115 PRO A CA 1
ATOM 891 C C . PRO A 1 115 ? -12.762 8.634 33.204 1.00 88.44 115 PRO A C 1
ATOM 893 O O . PRO A 1 115 ? -13.215 9.562 32.538 1.00 88.44 115 PRO A O 1
ATOM 896 N N . VAL A 1 116 ? -13.444 8.067 34.203 1.00 85.50 116 VAL A N 1
ATOM 897 C CA . VAL A 1 116 ? -14.847 8.403 34.529 1.00 85.50 116 VAL A CA 1
ATOM 898 C C . VAL A 1 116 ? -15.021 9.877 34.911 1.00 85.50 116 VAL A C 1
ATOM 900 O O . VAL A 1 116 ? -16.116 10.421 34.821 1.00 85.50 116 VAL A O 1
ATOM 903 N N . THR A 1 117 ? -13.940 10.512 35.367 1.00 90.19 117 THR A N 1
ATOM 904 C CA . THR A 1 117 ? -13.900 11.907 35.813 1.00 90.19 117 THR A CA 1
ATOM 905 C C . THR A 1 117 ? -13.880 12.910 34.666 1.00 90.19 117 THR A C 1
ATOM 907 O O . THR A 1 117 ? -14.114 14.092 34.907 1.00 90.19 117 THR A O 1
ATOM 910 N N . ILE A 1 118 ? -13.598 12.470 33.437 1.00 85.25 118 ILE A N 1
ATOM 911 C CA . ILE A 1 118 ? -13.597 13.336 32.260 1.00 85.25 118 ILE A CA 1
ATOM 912 C C . ILE A 1 118 ? -14.944 13.163 31.542 1.00 85.25 118 ILE A C 1
ATOM 914 O O . ILE A 1 118 ? -15.254 12.057 31.089 1.00 85.25 118 ILE A O 1
ATOM 918 N N . PRO A 1 119 ? -15.758 14.227 31.417 1.00 80.44 119 PRO A N 1
ATOM 919 C CA . PRO A 1 119 ? -17.047 14.143 30.747 1.00 80.44 119 PRO A CA 1
ATOM 920 C C . PRO A 1 119 ? -16.866 13.820 29.259 1.00 80.44 119 PRO A C 1
ATOM 922 O O . PRO A 1 119 ? -16.053 14.420 28.554 1.00 80.44 119 PRO A O 1
ATOM 925 N N . ARG A 1 120 ? -17.637 12.844 28.774 1.00 77.56 120 ARG A N 1
ATOM 926 C CA . ARG A 1 120 ? -17.652 12.418 27.368 1.00 77.56 120 ARG A CA 1
ATOM 927 C C . ARG A 1 120 ? -18.606 13.310 26.575 1.00 77.56 120 ARG A C 1
ATOM 929 O O . ARG A 1 120 ? -19.707 12.898 26.222 1.00 77.56 120 ARG A O 1
ATOM 936 N N . GLU A 1 121 ? -18.196 14.549 26.343 1.00 80.88 121 GLU A N 1
ATOM 937 C CA . GLU A 1 121 ? -18.961 15.517 25.555 1.00 80.88 121 GLU A CA 1
ATOM 938 C C . GLU A 1 121 ? -18.536 15.475 24.084 1.00 80.88 121 GLU A C 1
ATOM 940 O O . GLU A 1 121 ? -17.349 15.450 23.754 1.00 80.88 121 GLU A O 1
ATOM 945 N N . GLN A 1 122 ? -19.511 15.450 23.175 1.00 73.25 122 GLN A N 1
ATOM 946 C CA . GLN A 1 122 ? -19.237 15.421 21.744 1.00 73.25 122 GLN A CA 1
ATOM 947 C C . GLN A 1 122 ? -18.851 16.822 21.250 1.00 73.25 122 GLN A C 1
ATOM 949 O O . GLN A 1 122 ? -19.674 17.735 21.236 1.00 73.25 122 GLN A O 1
ATOM 954 N N . GLY A 1 123 ? -17.598 16.983 20.819 1.00 68.81 123 GLY A N 1
ATOM 955 C CA . GLY A 1 123 ? -17.114 18.223 20.212 1.00 68.81 123 GLY A CA 1
ATOM 956 C C . GLY A 1 123 ? -17.683 18.475 18.809 1.00 68.81 123 GLY A C 1
ATOM 957 O O . GLY A 1 123 ? -18.200 17.577 18.145 1.00 68.81 123 GLY A O 1
ATOM 958 N N . SER A 1 124 ? -17.536 19.706 18.317 1.00 74.00 124 SER A N 1
ATOM 959 C CA . SER A 1 124 ? -18.014 20.120 16.987 1.00 74.00 124 SER A CA 1
ATOM 960 C C . SER A 1 124 ? -17.125 19.661 15.824 1.00 74.00 124 SER A C 1
ATOM 962 O O . SER A 1 124 ? -17.584 19.624 14.685 1.00 74.00 124 SER A O 1
ATOM 964 N N . LEU A 1 125 ? -15.865 19.302 16.096 1.00 64.38 125 LEU A N 1
ATOM 965 C CA . LEU A 1 125 ? -14.874 18.957 15.068 1.00 64.38 125 LEU A CA 1
ATOM 966 C C . LEU A 1 125 ? -15.045 17.543 14.497 1.00 64.38 125 LEU A C 1
ATOM 968 O O . LEU A 1 125 ? -14.638 17.290 13.367 1.00 64.38 125 LEU A O 1
ATOM 972 N N . VAL A 1 126 ? -15.640 16.623 15.261 1.00 58.78 126 VAL A N 1
ATOM 973 C CA . VAL A 1 126 ? -15.834 15.226 14.844 1.00 58.78 126 VAL A CA 1
ATOM 974 C C . VAL A 1 126 ? -17.260 14.790 15.191 1.00 58.78 126 VAL A C 1
ATOM 976 O O . VAL A 1 126 ? -17.483 14.128 16.206 1.00 58.78 126 VAL A O 1
ATOM 979 N N . PRO A 1 127 ? -18.266 15.178 14.388 1.00 62.84 127 PRO A N 1
ATOM 980 C CA . PRO A 1 127 ? -19.630 14.736 14.624 1.00 62.84 127 PRO A CA 1
ATOM 981 C C . PRO A 1 127 ? -19.741 13.216 14.425 1.00 62.84 127 PRO A C 1
ATOM 983 O O . PRO A 1 127 ? -19.414 12.701 13.354 1.00 62.84 127 PRO A O 1
ATOM 986 N N . ARG A 1 128 ? -20.246 12.493 15.434 1.00 60.62 128 ARG A N 1
ATOM 987 C CA . ARG A 1 128 ? -20.642 11.085 15.304 1.00 60.62 128 ARG A CA 1
ATOM 988 C C . ARG A 1 128 ? -21.730 10.978 14.239 1.00 60.62 128 ARG A C 1
ATOM 990 O O . ARG A 1 128 ? -22.741 11.676 14.297 1.00 60.62 128 ARG A O 1
ATOM 997 N N . ARG A 1 129 ? -21.510 10.107 13.257 1.00 62.75 129 ARG A N 1
ATOM 998 C CA . ARG A 1 129 ? -22.450 9.821 12.170 1.00 62.75 129 ARG A CA 1
ATOM 999 C C . ARG A 1 129 ? -22.593 8.316 12.048 1.00 62.75 129 ARG A C 1
ATOM 1001 O O . ARG A 1 129 ? -21.634 7.641 11.693 1.00 62.75 129 ARG A O 1
ATOM 1008 N N . GLU A 1 130 ? -23.783 7.807 12.314 1.00 59.59 130 GLU A N 1
ATOM 1009 C CA . GLU A 1 130 ? -24.119 6.418 12.023 1.00 59.59 130 GLU A CA 1
ATOM 1010 C C . GLU A 1 130 ? -24.726 6.371 10.622 1.00 59.59 130 GLU A C 1
ATOM 1012 O O . GLU A 1 130 ? -25.642 7.126 10.294 1.00 59.59 130 GLU A O 1
ATOM 1017 N N . LYS A 1 131 ? -24.142 5.556 9.743 1.00 61.72 131 LYS A N 1
ATOM 1018 C CA . LYS A 1 131 ? -24.659 5.308 8.396 1.00 61.72 131 LYS A CA 1
ATOM 1019 C C . LYS A 1 131 ? -24.996 3.829 8.321 1.00 61.72 131 LYS A C 1
ATOM 1021 O O . LYS A 1 131 ? -24.095 2.999 8.421 1.00 61.72 131 LYS A O 1
ATOM 1026 N N . SER A 1 132 ? -26.277 3.501 8.178 1.00 63.22 132 SER A N 1
ATOM 1027 C CA . SER A 1 132 ? -26.694 2.115 7.982 1.00 63.22 132 SER A CA 1
ATOM 1028 C C . SER A 1 132 ? -26.196 1.607 6.627 1.00 63.22 132 SER A C 1
ATOM 1030 O O . SER A 1 132 ? -26.103 2.364 5.655 1.00 63.22 132 SER A O 1
ATOM 1032 N N . VAL A 1 133 ? -25.889 0.309 6.546 1.00 67.88 133 VAL A N 1
ATOM 1033 C CA . VAL A 1 133 ? -25.510 -0.334 5.276 1.00 67.88 133 VAL A CA 1
ATOM 1034 C C . VAL A 1 133 ? -26.615 -0.143 4.237 1.00 67.88 133 VAL A C 1
ATOM 1036 O O . VAL A 1 133 ? -26.312 0.159 3.091 1.00 67.88 133 VAL A O 1
ATOM 1039 N N . GLN A 1 134 ? -27.883 -0.217 4.656 1.00 70.75 134 GLN A N 1
ATOM 1040 C CA . GLN A 1 134 ? -29.045 0.020 3.795 1.00 70.75 134 GLN A CA 1
ATOM 1041 C C . GLN A 1 134 ? -29.049 1.413 3.163 1.00 70.75 134 GLN A C 1
ATOM 1043 O O . GLN A 1 134 ? -29.419 1.535 2.004 1.00 70.75 134 GLN A O 1
ATOM 1048 N N . TYR A 1 135 ? -28.621 2.456 3.880 1.00 71.06 135 TYR A N 1
ATOM 1049 C CA . TYR A 1 135 ? -28.481 3.783 3.282 1.00 71.06 135 TYR A CA 1
ATOM 1050 C C . TYR A 1 135 ? -27.313 3.849 2.300 1.00 71.06 135 TYR A C 1
ATOM 1052 O O . TYR A 1 135 ? -27.451 4.410 1.219 1.00 71.06 135 TYR A O 1
ATOM 1060 N N . LEU A 1 136 ? -26.157 3.288 2.663 1.00 71.62 136 LEU A N 1
ATOM 1061 C CA . LEU A 1 136 ? -24.970 3.317 1.803 1.00 71.62 136 LEU A CA 1
ATOM 1062 C C . LEU A 1 136 ? -25.184 2.571 0.480 1.00 71.62 136 LEU A C 1
ATOM 1064 O O . LEU A 1 136 ? -24.522 2.892 -0.503 1.00 71.62 136 LEU A O 1
ATOM 1068 N N . THR A 1 137 ? -26.101 1.603 0.454 1.00 78.38 137 THR A N 1
ATOM 1069 C CA . THR A 1 137 ? -26.455 0.822 -0.736 1.00 78.38 137 THR A CA 1
ATOM 1070 C C . THR A 1 137 ? -27.770 1.251 -1.394 1.00 78.38 137 THR A C 1
ATOM 1072 O O . THR A 1 137 ? -28.158 0.651 -2.397 1.00 78.38 137 THR A O 1
ATOM 1075 N N . SER A 1 138 ? -28.465 2.272 -0.878 1.00 80.50 138 SER A N 1
ATOM 1076 C CA . SER A 1 138 ? -29.707 2.763 -1.483 1.00 80.50 138 SER A CA 1
ATOM 1077 C C . SER A 1 138 ? -29.443 3.767 -2.604 1.00 80.50 138 SER A C 1
ATOM 1079 O O . SER A 1 138 ? -28.418 4.448 -2.650 1.00 80.50 138 SER A O 1
ATOM 1081 N N . ALA A 1 139 ? -30.433 3.930 -3.484 1.00 80.25 139 ALA A N 1
ATOM 1082 C CA . ALA A 1 139 ? -30.428 4.972 -4.512 1.00 80.25 139 ALA A CA 1
ATOM 1083 C C . ALA A 1 139 ? -30.513 6.404 -3.936 1.00 80.25 139 ALA A C 1
ATOM 1085 O O . ALA A 1 139 ? -30.367 7.379 -4.668 1.00 80.25 139 ALA A O 1
ATOM 1086 N N . GLU A 1 140 ? -30.761 6.540 -2.631 1.00 74.81 140 GLU A N 1
ATOM 1087 C CA . GLU A 1 140 ? -30.842 7.821 -1.927 1.00 74.81 140 GLU A CA 1
ATOM 1088 C C . GLU A 1 140 ? -29.495 8.260 -1.332 1.00 74.81 140 GLU A C 1
ATOM 1090 O O . GLU A 1 140 ? -29.387 9.361 -0.776 1.00 74.81 140 GLU A O 1
ATOM 1095 N N . MET A 1 141 ? -28.462 7.416 -1.442 1.00 75.31 141 MET A N 1
ATOM 1096 C CA . MET A 1 141 ? -27.104 7.742 -1.030 1.00 75.31 141 MET A CA 1
ATOM 1097 C C . MET A 1 141 ? -26.625 8.983 -1.787 1.00 75.31 141 MET A C 1
ATOM 1099 O O . MET A 1 141 ? -26.563 9.012 -3.016 1.00 75.31 141 MET A O 1
ATOM 1103 N N . ARG A 1 142 ? -26.280 10.032 -1.037 1.00 67.00 142 ARG A N 1
ATOM 1104 C CA . ARG A 1 142 ? -25.658 11.236 -1.588 1.00 67.00 142 ARG A CA 1
ATOM 1105 C C . ARG A 1 142 ? -24.230 11.314 -1.089 1.00 67.00 142 ARG A C 1
ATOM 1107 O O . ARG A 1 142 ? -23.995 11.555 0.097 1.00 67.00 142 ARG A O 1
ATOM 1114 N N . TRP A 1 143 ? -23.286 11.116 -1.999 1.00 55.53 143 TRP A N 1
ATOM 1115 C CA . TRP A 1 143 ? -21.881 11.352 -1.712 1.00 55.53 143 TRP A CA 1
ATOM 1116 C C . TRP A 1 143 ? -21.620 12.862 -1.617 1.00 55.53 143 TRP A C 1
ATOM 1118 O O . TRP A 1 143 ? -22.219 13.652 -2.346 1.00 55.53 143 TRP A O 1
ATOM 1128 N N . SER A 1 144 ? -20.772 13.270 -0.675 1.00 56.84 144 SER A N 1
ATOM 1129 C CA . SER A 1 144 ? -20.365 14.664 -0.485 1.00 56.84 144 SER A CA 1
ATOM 1130 C C . SER A 1 144 ? -18.878 14.692 -0.172 1.00 56.84 144 SER A C 1
ATOM 1132 O O . SER A 1 144 ? -18.469 14.145 0.851 1.00 56.84 144 SER A O 1
ATOM 1134 N N . GLU A 1 145 ? -18.086 15.354 -1.017 1.00 45.66 145 GLU A N 1
ATOM 1135 C CA . GLU A 1 145 ? -16.655 15.633 -0.770 1.00 45.66 145 GLU A CA 1
ATOM 1136 C C . GLU A 1 145 ? -16.445 16.561 0.426 1.00 45.66 145 GLU A C 1
ATOM 1138 O O . GLU A 1 145 ? -15.374 16.612 1.022 1.00 45.66 145 GLU A O 1
ATOM 1143 N N . ILE A 1 146 ? -17.501 17.281 0.801 1.00 43.31 146 ILE A N 1
ATOM 1144 C CA . ILE A 1 146 ? -17.502 18.272 1.862 1.00 43.31 146 ILE A CA 1
ATOM 1145 C C . ILE A 1 146 ? -18.276 17.674 3.040 1.00 43.31 146 ILE A C 1
ATOM 1147 O O . ILE A 1 146 ? -19.506 17.554 3.008 1.00 43.31 146 ILE A O 1
ATOM 1151 N N . ALA A 1 147 ? -17.599 17.258 4.106 1.00 40.03 147 ALA A N 1
ATOM 1152 C CA . ALA A 1 147 ? -18.287 17.109 5.389 1.00 40.03 147 ALA A CA 1
ATOM 1153 C C . ALA A 1 147 ? -18.573 18.520 5.955 1.00 40.03 147 ALA A C 1
ATOM 1155 O O . ALA A 1 147 ? -17.712 19.382 5.792 1.00 40.03 147 ALA A O 1
ATOM 1156 N N . PRO A 1 148 ? -19.696 18.809 6.654 1.00 47.38 148 PRO A N 1
ATOM 1157 C CA . PRO A 1 148 ? -20.890 18.026 6.958 1.00 47.38 148 PRO A CA 1
ATOM 1158 C C . PRO A 1 148 ? -22.176 18.799 6.546 1.00 47.38 148 PRO A C 1
ATOM 1160 O O . PRO A 1 148 ? -22.856 19.337 7.409 1.00 47.38 148 PRO A O 1
ATOM 1163 N N . GLY A 1 149 ? -22.522 18.885 5.255 1.00 47.19 149 GLY A N 1
ATOM 1164 C CA . GLY A 1 149 ? -23.621 19.766 4.798 1.00 47.19 149 GLY A CA 1
ATOM 1165 C C . GLY A 1 149 ? -24.927 19.103 4.342 1.00 47.19 149 GLY A C 1
ATOM 1166 O O . GLY A 1 149 ? -25.959 19.765 4.306 1.00 47.19 149 GLY A O 1
ATOM 1167 N N . THR A 1 150 ? -24.919 17.824 3.962 1.00 53.50 150 THR A N 1
ATOM 1168 C CA . THR A 1 150 ? -26.090 17.215 3.304 1.00 53.50 150 THR A CA 1
ATOM 1169 C C . THR A 1 150 ? -27.164 16.814 4.328 1.00 53.50 150 THR A C 1
ATOM 1171 O O . THR A 1 150 ? -26.859 15.990 5.198 1.00 53.50 150 THR A O 1
ATOM 1174 N N . PRO A 1 151 ? -28.404 17.344 4.247 1.00 54.56 151 PRO A N 1
ATOM 1175 C CA . PRO A 1 151 ? -29.498 16.948 5.136 1.00 54.56 151 PRO A CA 1
ATOM 1176 C C . PRO A 1 151 ? -29.826 15.457 4.980 1.00 54.56 151 PRO A C 1
ATOM 1178 O O . PRO A 1 151 ? -29.815 14.928 3.866 1.00 54.56 151 PRO A O 1
ATOM 1181 N N . TRP A 1 152 ? -30.092 14.777 6.097 1.00 54.19 152 TRP A N 1
ATOM 1182 C CA . TRP A 1 152 ? -30.477 13.364 6.118 1.00 54.19 152 TRP A CA 1
ATOM 1183 C C . TRP A 1 152 ? -31.951 13.200 5.718 1.00 54.19 152 TRP A C 1
ATOM 1185 O O . TRP A 1 152 ? -32.775 13.982 6.193 1.00 54.19 152 TRP A O 1
ATOM 1195 N N . PRO A 1 153 ? -32.315 12.200 4.895 1.00 57.31 153 PRO A N 1
ATOM 1196 C CA . PRO A 1 153 ? -33.715 11.873 4.664 1.00 57.31 153 PRO A CA 1
ATOM 1197 C C . PRO A 1 153 ? -34.351 11.330 5.953 1.00 57.31 153 PRO A C 1
ATOM 1199 O O . PRO A 1 153 ? -33.943 10.290 6.467 1.00 57.31 153 PRO A O 1
ATOM 1202 N N . GLU A 1 154 ? -35.338 12.045 6.497 1.00 57.78 154 GLU A N 1
ATOM 1203 C CA . GLU A 1 154 ? -35.951 11.751 7.805 1.00 57.78 154 GLU A CA 1
ATOM 1204 C C . GLU A 1 154 ? -36.557 10.339 7.897 1.00 57.78 154 GLU A C 1
ATOM 1206 O O . GLU A 1 154 ? -36.625 9.762 8.981 1.00 57.78 154 GLU A O 1
ATOM 1211 N N . HIS A 1 155 ? -36.934 9.737 6.767 1.00 60.16 155 HIS A N 1
ATOM 1212 C CA . HIS A 1 155 ? -37.530 8.399 6.713 1.00 60.16 155 HIS A CA 1
ATOM 1213 C C . HIS A 1 155 ? -36.535 7.246 6.903 1.00 60.16 155 HIS A C 1
ATOM 1215 O O . HIS A 1 155 ? -36.969 6.107 7.052 1.00 60.16 155 HIS A O 1
ATOM 1221 N N . LEU A 1 156 ? -35.225 7.516 6.917 1.00 49.72 156 LEU A N 1
ATOM 1222 C CA . LEU A 1 156 ? -34.170 6.506 7.090 1.00 49.72 156 LEU A CA 1
ATOM 1223 C C . LEU A 1 156 ? -33.477 6.567 8.461 1.00 49.72 156 LEU A C 1
ATOM 1225 O O . LEU A 1 156 ? -32.433 5.951 8.651 1.00 49.72 156 LEU A O 1
ATOM 1229 N N . ALA A 1 157 ? -34.005 7.351 9.404 1.00 49.12 157 ALA A N 1
ATOM 1230 C CA . ALA A 1 157 ? -33.409 7.585 10.724 1.00 49.12 157 ALA A CA 1
ATOM 1231 C C . ALA A 1 157 ? -33.804 6.560 11.817 1.00 49.12 157 ALA A C 1
ATOM 1233 O O . ALA A 1 157 ? -33.688 6.883 12.998 1.00 49.12 157 ALA A O 1
ATOM 1234 N N . GLN A 1 158 ? -34.280 5.363 11.450 1.00 43.59 158 GLN A N 1
ATOM 1235 C CA . GLN A 1 158 ? -34.632 4.285 12.394 1.00 43.59 158 GLN A CA 1
ATOM 1236 C C . GLN A 1 158 ? -33.604 3.157 12.383 1.00 43.59 158 GLN A C 1
ATOM 1238 O O . GLN A 1 158 ? -33.187 2.758 11.272 1.00 43.59 158 GLN A O 1
#

Sequence (158 aa):
MAAQRPKLHIGAWPFAMDFGDDSDSIFYNASLVTRGAGSYALNSGAYVLMPSIGYCFIYDPMMRIVAAMDNTVDYQEHPILYHTLDGSELHGTQDHDPNAQASWAVLQQLNDAFPVTIPREQGSLVPRREKSVQYLTSAEMRWSEIAPGTPWPEHLAQ

Foldseek 3Di:
DFQFQAQEEEDPEAAAAEAPDQPPHPCRHCVNVLVVQLVVLCLNQYWYWYHYCAWTFIAGSNSDTPWIDGNPDDCVVVVDIDDDDDCVSRPPDDRGDPVSCVPPVVVVVCVVPPDPPDDPDDDPPDDDDDDDPCQVPDPNNDDDPDPDDDDDDPVPPD

Radius of gyration: 20.64 Å; chains: 1; bounding box: 55×40×60 Å

Secondary structure (DSSP, 8-state):
--SB--SEEE----EEBPTT--SS-GGGBHHHHHHHHHHHHHHHT-EEEE--EESEEEE-TTS-EEEEE-TTS-TTT---------GGGTSSS-SB-TT-TTTHHHHHHHHHTS-TTS-----SSS------HHHHTSTT----SSTT-PPPPGGG--

Organism: Aspergillus niger (NCBI:txid5061)